Protein AF-A0A7H0EV65-F1 (afdb_monomer_lite)

Organism: Klebsiella variicola (NCBI:txid244366)

Radius of gyration: 12.66 Å; chains: 1; bounding box: 27×27×31 Å

Foldseek 3Di:
DPLDDPVLQVLLVVLQWGWAWDADPVVRFIKIFIDGVADDDDGQAMWTQDPQQKIAGDTGDDDDPVLVVPDDRIQNHSVSVSVNSVSSSVVCVVVSVVRVD

Secondary structure (DSSP, 8-state):
---S-HHHHHHHHTTTEEEEEEEEGGGTEEEEEEEESSSSPPPSEEEEEPTTS-EEEEEESS--HHHHHTS-SEE-SHHHHHHHHHHHHHHTHHHHHHTT-

pLDDT: mean 95.24, std 5.59, range [60.16, 98.75]

Sequence (101 aa):
MNIVTKTTQKYAKARQLFLDSDFCDNNNKPFIWVCVDDDSSEPMFSLFANDDGSFSYRGNIWLSDATREEIPAFIRDEKHLRSVLAFVAQDMKPQIARCFN

Structure (mmCIF, N/CA/C/O backbone):
data_AF-A0A7H0EV65-F1
#
_entry.id   AF-A0A7H0EV65-F1
#
loop_
_atom_site.group_PDB
_atom_site.id
_atom_site.type_symbol
_atom_site.label_atom_id
_atom_site.label_alt_id
_atom_site.label_comp_id
_atom_site.label_asym_id
_atom_site.label_entity_id
_atom_site.label_seq_id
_atom_site.pdbx_PDB_ins_code
_atom_site.Cartn_x
_atom_site.Cartn_y
_atom_site.Cartn_z
_atom_site.occupancy
_atom_site.B_iso_or_equiv
_atom_site.auth_seq_id
_atom_site.auth_comp_id
_atom_site.auth_asym_id
_atom_site.auth_atom_id
_atom_site.pdbx_PDB_model_num
ATOM 1 N N . MET A 1 1 ? -2.645 6.685 -14.038 1.00 60.16 1 MET A N 1
ATOM 2 C CA . MET A 1 1 ? -2.351 5.256 -14.311 1.00 60.16 1 MET A CA 1
ATOM 3 C C . MET A 1 1 ? -2.893 4.443 -13.148 1.00 60.16 1 MET A C 1
ATOM 5 O O . MET A 1 1 ? -2.692 4.875 -12.028 1.00 60.16 1 MET A O 1
ATOM 9 N N . ASN A 1 2 ? -3.588 3.325 -13.371 1.00 76.88 2 ASN A N 1
ATOM 10 C CA . ASN A 1 2 ? -4.064 2.489 -12.260 1.00 76.88 2 ASN A CA 1
ATOM 11 C C . ASN A 1 2 ? -3.043 1.384 -11.988 1.00 76.88 2 ASN A C 1
ATOM 13 O O . ASN A 1 2 ? -3.052 0.369 -12.678 1.00 76.88 2 ASN A O 1
ATOM 17 N N . ILE A 1 3 ? -2.158 1.616 -11.017 1.00 92.12 3 ILE A N 1
ATOM 18 C CA . ILE A 1 3 ? -1.076 0.689 -10.641 1.00 92.12 3 ILE A CA 1
ATOM 19 C C . ILE A 1 3 ? -1.625 -0.544 -9.909 1.00 92.12 3 ILE A C 1
ATOM 21 O O . ILE A 1 3 ? -1.102 -1.643 -10.053 1.00 92.12 3 ILE A O 1
ATOM 25 N N . VAL A 1 4 ? -2.697 -0.358 -9.139 1.00 95.62 4 VAL A N 1
ATOM 26 C CA . VAL A 1 4 ? -3.360 -1.408 -8.358 1.00 95.62 4 VAL A CA 1
ATOM 27 C C . VAL A 1 4 ? -4.752 -1.709 -8.906 1.00 95.62 4 VAL A C 1
ATOM 29 O O . VAL A 1 4 ? -5.450 -0.831 -9.426 1.00 95.62 4 VAL A O 1
ATOM 32 N N . THR A 1 5 ? -5.206 -2.950 -8.749 1.00 96.94 5 THR A N 1
ATOM 33 C CA . THR A 1 5 ? -6.554 -3.346 -9.170 1.00 96.94 5 THR A CA 1
ATOM 34 C C . THR A 1 5 ? -7.657 -2.634 -8.378 1.00 96.94 5 THR A C 1
ATOM 36 O O . THR A 1 5 ? -7.508 -2.263 -7.210 1.00 96.94 5 THR A O 1
ATOM 39 N N . LYS A 1 6 ? -8.854 -2.554 -8.979 1.00 96.44 6 LYS A N 1
ATOM 40 C CA . LYS A 1 6 ? -10.076 -2.081 -8.296 1.00 96.44 6 LYS A CA 1
ATOM 41 C C . LYS A 1 6 ? -10.395 -2.880 -7.028 1.00 96.44 6 LYS A C 1
ATOM 43 O O . LYS A 1 6 ? -11.000 -2.340 -6.105 1.00 96.44 6 LYS A O 1
ATOM 48 N N . THR A 1 7 ? -10.018 -4.157 -6.985 1.00 97.62 7 THR A N 1
ATOM 49 C CA . THR A 1 7 ? -10.197 -5.011 -5.805 1.00 97.62 7 THR A CA 1
ATOM 50 C C . THR A 1 7 ? -9.368 -4.494 -4.636 1.00 97.62 7 THR A C 1
ATOM 52 O O . THR A 1 7 ? -9.894 -4.349 -3.535 1.00 97.62 7 THR A O 1
ATOM 55 N N . THR A 1 8 ? -8.100 -4.157 -4.872 1.00 98.38 8 THR A N 1
ATOM 56 C CA . THR A 1 8 ? -7.214 -3.611 -3.837 1.00 98.38 8 THR A CA 1
ATOM 57 C C . THR A 1 8 ? -7.607 -2.192 -3.437 1.00 98.38 8 THR A C 1
ATOM 59 O O . THR A 1 8 ? -7.639 -1.904 -2.245 1.00 98.38 8 THR A O 1
ATOM 62 N N . GLN A 1 9 ? -8.049 -1.359 -4.384 1.00 97.88 9 GLN A N 1
ATOM 63 C CA . GLN A 1 9 ? -8.615 -0.036 -4.080 1.00 97.88 9 GLN A CA 1
ATOM 64 C C . GLN A 1 9 ? -9.824 -0.121 -3.135 1.00 97.88 9 GLN A C 1
ATOM 66 O O . GLN A 1 9 ? -9.862 0.520 -2.088 1.00 97.88 9 GLN A O 1
ATOM 71 N N . LYS A 1 10 ? -10.804 -0.980 -3.448 1.00 98.19 10 LYS A N 1
ATOM 72 C CA . LYS A 1 10 ? -11.972 -1.198 -2.575 1.00 98.19 10 LYS A CA 1
ATOM 73 C C . LYS A 1 10 ? -11.578 -1.761 -1.210 1.00 98.19 10 LYS A C 1
ATOM 75 O O . LYS A 1 10 ? -12.187 -1.411 -0.203 1.00 98.19 10 LYS A O 1
ATOM 80 N N . TYR A 1 11 ? -10.575 -2.636 -1.178 1.00 98.50 11 TYR A N 1
ATOM 81 C CA . TYR A 1 11 ? -10.072 -3.217 0.061 1.00 98.50 11 TYR A CA 1
ATOM 82 C C . TYR A 1 11 ? -9.431 -2.166 0.982 1.00 98.50 11 TYR A C 1
ATOM 84 O O . TYR A 1 11 ? -9.654 -2.228 2.194 1.00 98.50 11 TYR A O 1
ATOM 92 N N . ALA A 1 12 ? -8.670 -1.221 0.418 1.00 98.12 12 ALA A N 1
ATOM 93 C CA . ALA A 1 12 ? -8.102 -0.080 1.137 1.00 98.12 12 ALA A CA 1
ATOM 94 C C . ALA A 1 12 ? -9.210 0.847 1.660 1.00 98.12 12 ALA A C 1
ATOM 96 O O . ALA A 1 12 ? -9.268 1.121 2.856 1.00 98.12 12 ALA A O 1
ATOM 97 N N . LYS A 1 13 ? -10.170 1.209 0.799 1.00 97.56 13 LYS A N 1
ATOM 98 C CA . LYS A 1 13 ? -11.284 2.102 1.154 1.00 97.56 13 LYS A CA 1
ATOM 99 C C . LYS A 1 13 ? -12.147 1.565 2.296 1.00 97.56 13 LYS A C 1
ATOM 101 O O . LYS A 1 13 ? -12.513 2.304 3.201 1.00 97.56 13 LYS A O 1
ATOM 106 N N . ALA A 1 14 ? -12.398 0.255 2.331 1.00 98.12 14 ALA A N 1
ATOM 107 C CA . ALA A 1 14 ? -13.096 -0.396 3.447 1.00 98.12 14 ALA A CA 1
ATOM 108 C C . ALA A 1 14 ? -12.364 -0.282 4.806 1.00 98.12 14 ALA A C 1
ATOM 110 O O . ALA A 1 14 ? -12.910 -0.676 5.833 1.00 98.12 14 ALA A O 1
ATOM 111 N N . ARG A 1 15 ? -11.125 0.219 4.807 1.00 97.88 15 ARG A N 1
ATOM 112 C CA . ARG A 1 15 ? -10.261 0.445 5.971 1.00 97.88 15 ARG A CA 1
ATOM 113 C C . ARG A 1 15 ? -9.895 1.921 6.147 1.00 97.88 15 ARG A C 1
ATOM 115 O O . ARG A 1 15 ? -8.922 2.209 6.829 1.00 97.88 15 ARG A O 1
ATOM 122 N N . GLN A 1 16 ? -10.666 2.828 5.540 1.00 98.00 16 GLN A N 1
ATOM 123 C CA . GLN A 1 16 ? -10.423 4.275 5.578 1.00 98.00 16 GLN A CA 1
ATOM 124 C C . GLN A 1 16 ? -9.059 4.670 4.993 1.00 98.00 16 GLN A C 1
ATOM 126 O O . GLN A 1 16 ? -8.462 5.656 5.415 1.00 98.00 16 GLN A O 1
ATOM 131 N N . LEU A 1 17 ? -8.562 3.891 4.029 1.00 97.81 17 LEU A N 1
ATOM 132 C CA . LEU A 1 17 ? -7.342 4.185 3.287 1.00 97.81 17 LEU A CA 1
ATOM 133 C C . LEU A 1 17 ? -7.653 4.411 1.808 1.00 97.81 17 LEU A C 1
ATOM 135 O O . LEU A 1 17 ? -8.535 3.764 1.239 1.00 97.81 17 LEU A O 1
ATOM 139 N N . PHE A 1 18 ? -6.863 5.258 1.168 1.00 95.94 18 PHE A N 1
ATOM 140 C CA . PHE A 1 18 ? -6.902 5.519 -0.264 1.00 95.94 18 PHE A CA 1
ATOM 141 C C . PHE A 1 18 ? -5.520 5.271 -0.877 1.00 95.94 18 PHE A C 1
ATOM 143 O O . PHE A 1 18 ? -4.500 5.489 -0.225 1.00 95.94 18 PHE A O 1
ATOM 150 N N . LEU A 1 19 ? -5.478 4.764 -2.113 1.00 97.00 19 LEU A N 1
ATOM 151 C CA . LEU A 1 19 ? -4.227 4.514 -2.830 1.00 97.00 19 LEU A CA 1
ATOM 152 C C . LEU A 1 19 ? -4.158 5.429 -4.047 1.00 97.00 19 LEU A C 1
ATOM 154 O O . LEU A 1 19 ? -4.838 5.170 -5.047 1.00 97.00 19 LEU A O 1
ATOM 158 N N . ASP A 1 20 ? -3.320 6.457 -3.971 1.00 95.44 20 ASP A N 1
ATOM 159 C CA . ASP A 1 20 ? -3.092 7.368 -5.090 1.00 95.44 20 ASP A CA 1
ATOM 160 C C . ASP A 1 20 ? -1.892 6.911 -5.918 1.00 95.44 20 ASP A C 1
ATOM 162 O O . ASP A 1 20 ? -0.886 6.466 -5.371 1.00 95.44 20 ASP A O 1
ATOM 166 N N . SER A 1 21 ? -2.004 6.963 -7.242 1.00 95.75 21 SER A N 1
ATOM 167 C CA . SER A 1 21 ? -0.973 6.473 -8.163 1.00 95.75 21 SER A CA 1
ATOM 168 C C . SER A 1 21 ? -0.265 7.634 -8.835 1.00 95.75 21 SER A C 1
ATOM 170 O O . SER A 1 21 ? -0.908 8.463 -9.472 1.00 95.75 21 SER A O 1
ATOM 172 N N . ASP A 1 22 ? 1.060 7.621 -8.787 1.00 95.50 22 ASP A N 1
ATOM 173 C CA . ASP A 1 22 ? 1.896 8.713 -9.270 1.00 95.50 22 ASP A CA 1
ATOM 174 C C . ASP A 1 22 ? 3.176 8.167 -9.938 1.00 95.50 22 ASP A C 1
ATOM 176 O O . ASP A 1 22 ? 3.401 6.949 -10.020 1.00 95.50 22 ASP A O 1
ATOM 180 N N . PHE A 1 23 ? 4.003 9.055 -10.481 1.00 94.62 23 PHE A N 1
ATOM 181 C CA . PHE A 1 23 ? 5.221 8.717 -11.201 1.00 94.62 23 PHE A CA 1
ATOM 182 C C . PHE A 1 23 ? 6.414 9.524 -10.690 1.00 94.62 23 PHE A C 1
ATOM 184 O O . PHE A 1 23 ? 6.359 10.738 -10.537 1.00 94.62 23 PHE A O 1
ATOM 191 N N . CYS A 1 24 ? 7.516 8.838 -10.394 1.00 90.81 24 CYS A N 1
ATOM 192 C CA . CYS A 1 24 ? 8.734 9.476 -9.918 1.00 90.81 24 CYS A CA 1
ATOM 193 C C . CYS A 1 24 ? 9.682 9.714 -11.095 1.00 90.81 24 CYS A C 1
ATOM 195 O O . CYS A 1 24 ? 10.373 8.785 -11.517 1.00 90.81 24 CYS A O 1
ATOM 197 N N . ASP A 1 25 ? 9.750 10.957 -11.579 1.00 90.56 25 ASP A N 1
ATOM 198 C CA . ASP A 1 25 ? 10.582 11.339 -12.732 1.00 90.56 25 ASP A CA 1
ATOM 199 C C . ASP A 1 25 ? 12.071 11.029 -12.515 1.00 90.56 25 ASP A C 1
ATOM 201 O O . ASP A 1 25 ? 12.719 10.440 -13.378 1.00 90.56 2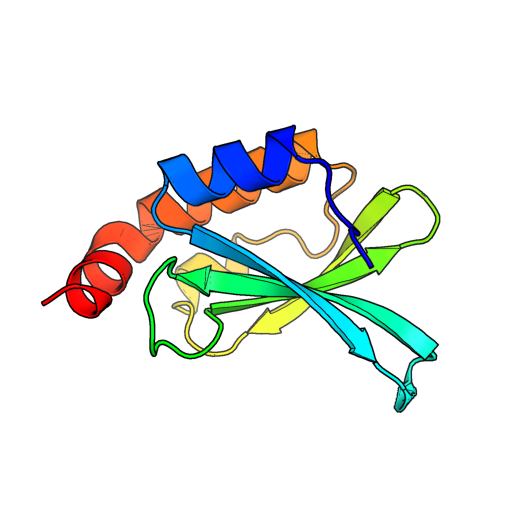5 ASP A O 1
ATOM 205 N N . ASN A 1 26 ? 12.605 11.325 -11.324 1.00 88.88 26 ASN A N 1
ATOM 206 C CA . ASN A 1 26 ? 14.025 11.114 -11.003 1.00 88.88 26 ASN A CA 1
ATOM 207 C C . ASN A 1 26 ? 14.457 9.640 -11.056 1.00 88.88 26 ASN A C 1
ATOM 209 O O . ASN A 1 26 ? 15.623 9.343 -11.310 1.00 88.88 26 ASN A O 1
ATOM 213 N N . ASN A 1 27 ? 13.530 8.719 -10.793 1.00 81.06 27 ASN A N 1
ATOM 214 C CA . ASN A 1 27 ? 13.786 7.280 -10.783 1.00 81.06 27 ASN A CA 1
ATOM 215 C C . ASN A 1 27 ? 13.131 6.565 -11.972 1.00 81.06 27 ASN A C 1
ATOM 217 O O . ASN A 1 27 ? 13.241 5.344 -12.061 1.00 81.06 27 ASN A O 1
ATOM 221 N N . ASN A 1 28 ? 12.457 7.314 -12.854 1.00 91.19 28 ASN A N 1
ATOM 222 C CA . ASN A 1 28 ? 11.655 6.827 -13.973 1.00 91.19 28 ASN A CA 1
ATOM 223 C C . ASN A 1 28 ? 10.768 5.629 -13.590 1.00 91.19 28 ASN A C 1
ATOM 225 O O . ASN A 1 28 ? 10.774 4.597 -14.263 1.00 91.19 28 ASN A O 1
ATOM 229 N N . LYS A 1 29 ? 10.063 5.734 -12.455 1.00 93.44 29 LYS A N 1
ATOM 230 C CA . LYS A 1 29 ? 9.359 4.596 -11.855 1.00 93.44 29 LYS A CA 1
ATOM 231 C C . LYS A 1 29 ? 7.984 4.973 -11.303 1.00 93.44 29 LYS A C 1
ATOM 233 O O . LYS A 1 29 ? 7.880 5.972 -10.584 1.00 93.44 29 LYS A O 1
ATOM 238 N N . PRO A 1 30 ? 6.942 4.163 -11.564 1.00 96.62 30 PRO A N 1
ATOM 239 C CA . PRO A 1 30 ? 5.643 4.354 -10.941 1.00 96.62 30 PRO A CA 1
ATOM 240 C C . PRO A 1 30 ? 5.687 4.069 -9.443 1.00 96.62 30 PRO A C 1
ATOM 242 O O . PRO A 1 30 ? 6.467 3.242 -8.958 1.00 96.62 30 PRO A O 1
ATOM 245 N N . PHE A 1 31 ? 4.820 4.733 -8.694 1.00 97.06 31 PHE A N 1
ATOM 246 C CA . PHE A 1 31 ? 4.690 4.499 -7.266 1.00 97.06 31 PHE A CA 1
ATOM 247 C C . PHE A 1 31 ? 3.273 4.819 -6.785 1.00 97.06 31 PHE A C 1
ATOM 249 O O . PHE A 1 31 ? 2.488 5.451 -7.490 1.00 97.06 31 PHE A O 1
ATOM 256 N N . ILE A 1 32 ? 2.937 4.339 -5.591 1.00 97.69 32 ILE A N 1
ATOM 257 C CA . ILE A 1 32 ? 1.671 4.644 -4.931 1.00 97.69 32 ILE A CA 1
ATOM 258 C C . ILE A 1 32 ? 1.908 5.365 -3.609 1.00 97.69 32 ILE A C 1
ATOM 260 O O . ILE A 1 32 ? 2.811 5.008 -2.844 1.00 97.69 32 ILE A O 1
ATOM 264 N N . TRP A 1 33 ? 1.067 6.355 -3.341 1.00 97.56 33 TRP A N 1
ATOM 265 C CA . TRP A 1 33 ? 0.845 6.914 -2.017 1.00 97.56 33 TRP A CA 1
ATOM 266 C C . TRP A 1 33 ? -0.204 6.072 -1.297 1.00 97.56 33 TRP A C 1
ATOM 268 O O . TRP A 1 33 ? -1.229 5.712 -1.878 1.00 97.56 33 TRP A O 1
ATOM 278 N N . VAL A 1 34 ? 0.047 5.758 -0.030 1.00 97.88 34 VAL A N 1
ATOM 279 C CA . VAL A 1 34 ? -0.965 5.188 0.860 1.00 97.88 34 VAL A CA 1
ATOM 280 C C . VAL A 1 34 ? -1.442 6.307 1.767 1.00 97.88 34 VAL A C 1
ATOM 282 O O . VAL A 1 34 ? -0.677 6.791 2.597 1.00 97.88 34 VAL A O 1
ATOM 285 N N . CYS A 1 35 ? -2.684 6.730 1.584 1.00 97.44 35 CYS A N 1
ATOM 286 C CA . CYS A 1 35 ? -3.286 7.873 2.258 1.00 97.44 35 CYS A CA 1
ATOM 287 C C . CYS A 1 35 ? -4.406 7.413 3.188 1.00 97.44 35 CYS A C 1
ATOM 289 O O . CYS A 1 35 ? -4.960 6.323 3.017 1.00 97.44 35 CYS A O 1
ATOM 291 N N . VAL A 1 36 ? -4.785 8.273 4.128 1.00 97.31 36 VAL A N 1
ATOM 292 C CA . VAL A 1 36 ? -6.118 8.187 4.729 1.00 97.31 36 VAL A CA 1
ATOM 293 C C . VAL A 1 36 ? -7.142 8.561 3.652 1.00 97.31 36 VAL A C 1
ATOM 295 O O . VAL A 1 36 ? -6.874 9.412 2.812 1.00 97.31 36 VAL A O 1
ATOM 298 N N . ASP A 1 37 ? -8.285 7.877 3.622 1.00 96.00 37 ASP A N 1
ATOM 299 C CA . ASP A 1 37 ? -9.412 8.201 2.729 1.00 96.00 37 ASP A CA 1
ATOM 300 C C . ASP A 1 37 ? -10.193 9.399 3.288 1.00 96.00 37 ASP A C 1
ATOM 302 O O . ASP A 1 37 ? -11.367 9.274 3.637 1.00 96.00 37 ASP A O 1
ATOM 306 N N . ASP A 1 38 ? -9.505 10.528 3.440 1.00 91.06 38 ASP A N 1
ATOM 307 C C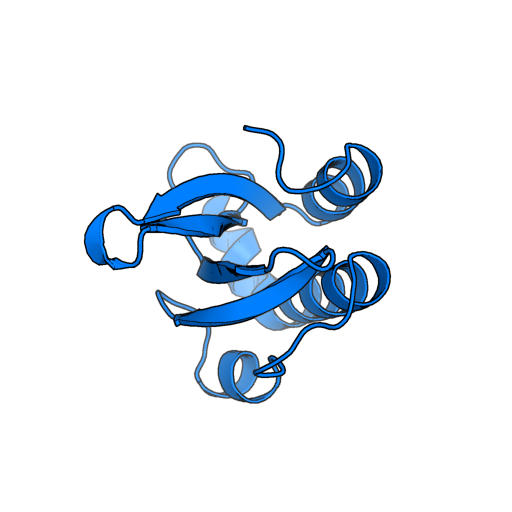A . ASP A 1 38 ? -10.055 11.830 3.803 1.00 91.06 38 ASP A CA 1
ATOM 308 C C . ASP A 1 38 ? -9.748 12.873 2.709 1.00 91.06 38 ASP A C 1
ATOM 310 O O . ASP A 1 38 ? -9.104 12.572 1.702 1.00 91.06 38 ASP A O 1
ATOM 314 N N . ASP A 1 39 ? -10.233 14.103 2.890 1.00 83.56 39 ASP A N 1
ATOM 315 C CA . ASP A 1 39 ? -10.100 15.160 1.879 1.00 83.56 39 ASP A CA 1
ATOM 316 C C . ASP A 1 39 ? -8.819 16.006 2.031 1.00 83.56 39 ASP A C 1
ATOM 318 O O . ASP A 1 39 ? -8.587 16.908 1.224 1.00 83.56 39 ASP A O 1
ATOM 322 N N . SER A 1 40 ? -8.000 15.788 3.072 1.00 84.06 40 SER A N 1
ATOM 323 C CA . SER A 1 40 ? -6.941 16.751 3.427 1.00 84.06 40 SER A CA 1
ATOM 324 C C . SER A 1 40 ? -5.669 16.192 4.060 1.00 84.06 40 SER A C 1
ATOM 326 O O . SER A 1 40 ? -4.718 16.957 4.235 1.00 84.06 40 SER A O 1
ATOM 328 N N . SER A 1 41 ? -5.607 14.906 4.411 1.00 85.00 41 SER A N 1
ATOM 329 C CA . SER A 1 41 ? -4.411 14.358 5.047 1.00 85.00 41 SER A CA 1
ATOM 330 C C . SER A 1 41 ? -3.263 14.199 4.062 1.00 85.00 41 SER A C 1
ATOM 332 O O . SER A 1 41 ? -3.426 13.791 2.910 1.00 85.00 41 SER A O 1
ATOM 334 N N . GLU A 1 42 ? -2.055 14.439 4.566 1.00 92.31 42 GLU A N 1
ATOM 335 C CA . GLU A 1 42 ? -0.844 14.017 3.877 1.00 92.31 42 GLU A CA 1
ATOM 336 C C . GLU A 1 42 ? -0.797 12.481 3.755 1.00 92.31 42 GLU A C 1
ATOM 338 O O . GLU A 1 42 ? -1.287 11.767 4.644 1.00 92.31 42 GLU A O 1
ATOM 343 N N . PRO A 1 43 ? -0.157 11.940 2.700 1.00 95.94 43 PRO A N 1
ATOM 344 C CA . PRO A 1 43 ? 0.092 10.509 2.585 1.00 95.94 43 PRO A CA 1
ATOM 345 C C . PRO A 1 43 ? 0.770 9.947 3.833 1.00 95.94 43 PRO A C 1
ATOM 347 O O . PRO A 1 43 ? 1.634 10.590 4.414 1.00 95.94 43 PRO A O 1
ATOM 350 N N . MET A 1 44 ? 0.432 8.720 4.218 1.00 97.44 44 MET A N 1
ATOM 351 C CA . MET A 1 44 ? 1.049 8.027 5.353 1.00 97.44 44 MET A CA 1
ATOM 352 C C . MET A 1 44 ? 2.463 7.548 5.005 1.00 97.44 44 MET A C 1
ATOM 354 O O . MET A 1 44 ? 3.417 7.755 5.757 1.00 97.44 44 MET A O 1
ATOM 358 N N . PHE A 1 45 ? 2.589 6.885 3.853 1.00 98.38 45 PHE A N 1
ATOM 359 C CA . PHE A 1 45 ? 3.837 6.355 3.301 1.00 98.38 45 PHE A CA 1
ATOM 360 C C . PHE A 1 45 ? 3.699 6.136 1.787 1.00 98.38 45 PHE A C 1
ATOM 362 O O . PHE A 1 45 ? 2.623 6.308 1.209 1.00 98.38 45 PHE A O 1
ATOM 369 N N . SER A 1 46 ? 4.792 5.747 1.129 1.00 97.75 46 SER A N 1
ATOM 370 C CA . SER A 1 46 ? 4.784 5.400 -0.296 1.00 97.75 46 SER A CA 1
ATOM 371 C C . SER A 1 46 ? 5.490 4.092 -0.603 1.00 97.75 46 SER A C 1
ATOM 373 O O . SER A 1 46 ? 6.408 3.668 0.107 1.00 97.75 46 SER A O 1
ATOM 375 N N . LEU A 1 47 ? 5.080 3.489 -1.716 1.00 98.12 47 LEU A N 1
ATOM 376 C CA . LEU A 1 47 ? 5.646 2.264 -2.261 1.00 98.12 47 LEU A CA 1
ATOM 377 C C . LEU A 1 47 ? 5.957 2.458 -3.744 1.00 98.12 47 LEU A C 1
ATOM 379 O O . LEU A 1 47 ? 5.084 2.862 -4.506 1.00 98.12 47 LEU A O 1
ATOM 383 N N . PHE A 1 48 ? 7.169 2.122 -4.179 1.00 97.88 48 PHE A N 1
ATOM 384 C CA . PHE A 1 48 ? 7.436 1.954 -5.604 1.00 97.88 48 PHE A CA 1
ATOM 385 C C . PHE A 1 48 ? 6.668 0.747 -6.136 1.00 97.88 48 PHE A C 1
ATOM 387 O O . PHE A 1 48 ? 6.632 -0.289 -5.475 1.00 97.88 48 PHE A O 1
ATOM 394 N N . ALA A 1 49 ? 6.122 0.865 -7.341 1.00 97.19 49 ALA A N 1
ATOM 395 C CA . ALA A 1 49 ? 5.569 -0.258 -8.079 1.00 97.19 49 ALA A CA 1
ATOM 396 C C . ALA A 1 49 ? 6.624 -0.805 -9.041 1.00 97.19 49 ALA A C 1
ATOM 398 O O . ALA A 1 49 ? 7.290 -0.046 -9.748 1.00 97.19 49 ALA A O 1
ATOM 399 N N . ASN A 1 50 ? 6.816 -2.117 -9.012 1.00 96.25 50 ASN A N 1
ATOM 400 C CA . ASN A 1 50 ? 7.789 -2.823 -9.834 1.00 96.25 50 ASN A CA 1
ATOM 401 C C . ASN A 1 50 ? 7.104 -3.415 -11.073 1.00 96.25 50 ASN A C 1
ATOM 403 O O . ASN A 1 50 ? 5.899 -3.670 -11.069 1.00 96.25 50 ASN A O 1
ATOM 407 N N . ASP A 1 51 ? 7.887 -3.686 -12.115 1.00 93.81 51 ASP A N 1
ATOM 408 C CA . ASP A 1 51 ? 7.373 -4.193 -13.395 1.00 93.81 51 ASP A CA 1
ATOM 409 C C . ASP A 1 51 ? 6.766 -5.607 -13.292 1.00 93.81 51 ASP A C 1
ATOM 411 O O . ASP A 1 51 ? 5.972 -6.012 -14.138 1.00 93.81 51 ASP A O 1
ATOM 415 N N . ASP A 1 52 ? 7.110 -6.357 -12.242 1.00 95.06 52 ASP A N 1
ATOM 416 C CA . ASP A 1 52 ? 6.616 -7.711 -11.962 1.00 95.06 52 ASP A CA 1
ATOM 417 C C . ASP A 1 52 ? 5.316 -7.739 -11.131 1.00 95.06 52 ASP A C 1
ATOM 419 O O . ASP A 1 52 ? 4.837 -8.812 -10.758 1.00 95.06 52 ASP A O 1
ATOM 423 N N . GLY A 1 53 ? 4.734 -6.572 -10.832 1.00 95.00 53 GLY A N 1
ATOM 424 C CA . GLY A 1 53 ? 3.537 -6.443 -9.996 1.00 95.00 53 GLY A CA 1
ATOM 425 C C . GLY A 1 53 ? 3.806 -6.510 -8.488 1.00 95.00 53 GLY A C 1
ATOM 426 O O . GLY A 1 53 ? 2.856 -6.529 -7.698 1.00 95.00 53 GLY A O 1
ATOM 427 N N . SER A 1 54 ? 5.077 -6.540 -8.081 1.00 98.06 54 SER A N 1
ATOM 428 C CA . SER A 1 54 ? 5.486 -6.359 -6.690 1.00 98.06 54 SER A CA 1
ATOM 429 C C . SER A 1 54 ? 5.649 -4.877 -6.336 1.00 98.06 54 SER A C 1
ATOM 431 O O . SER A 1 54 ? 5.588 -3.987 -7.188 1.00 98.06 54 SER A O 1
ATOM 433 N N . PHE A 1 55 ? 5.872 -4.602 -5.053 1.00 98.50 55 PHE A N 1
ATOM 434 C CA . PHE A 1 55 ? 6.108 -3.260 -4.538 1.00 98.50 55 PHE A CA 1
ATOM 435 C C . PHE A 1 55 ? 7.334 -3.228 -3.632 1.00 98.50 55 PHE A C 1
ATOM 437 O O . PHE A 1 55 ? 7.675 -4.213 -2.973 1.00 98.50 55 PHE A O 1
ATOM 444 N N . SER A 1 56 ? 7.980 -2.070 -3.565 1.00 97.88 56 SER A N 1
ATOM 445 C CA . SER A 1 56 ? 9.120 -1.830 -2.682 1.00 97.88 56 SER A CA 1
ATOM 446 C C . SER A 1 56 ? 8.869 -0.611 -1.815 1.00 97.88 56 SER A C 1
ATOM 448 O O . SER A 1 56 ? 8.378 0.407 -2.306 1.00 97.88 56 SER A O 1
ATOM 450 N N . TYR A 1 57 ? 9.221 -0.700 -0.535 1.00 97.81 57 TYR A N 1
ATOM 451 C CA . TYR A 1 57 ? 9.084 0.428 0.377 1.00 97.81 57 TYR A CA 1
ATOM 452 C C . TYR A 1 57 ? 9.889 1.632 -0.124 1.00 97.81 57 TYR A C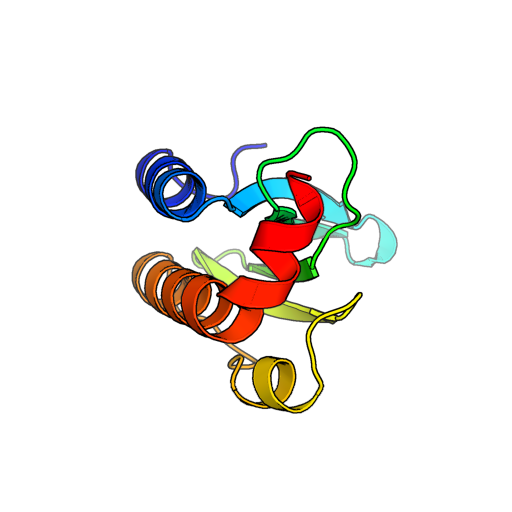 1
ATOM 454 O O . TYR A 1 57 ? 11.068 1.496 -0.452 1.00 97.81 57 TYR A O 1
ATOM 462 N N . ARG A 1 58 ? 9.245 2.801 -0.219 1.00 96.44 58 ARG A N 1
ATOM 463 C CA . ARG A 1 58 ? 9.864 4.019 -0.763 1.00 96.44 58 ARG A CA 1
ATOM 464 C C . ARG A 1 58 ? 10.150 5.052 0.315 1.00 96.44 58 ARG A C 1
ATOM 466 O O . ARG A 1 58 ? 11.223 5.645 0.307 1.00 96.44 58 ARG A O 1
ATOM 473 N N . GLY A 1 59 ? 9.214 5.290 1.226 1.00 95.69 59 GLY A N 1
ATOM 474 C CA . GLY A 1 59 ? 9.416 6.306 2.253 1.00 95.69 59 GLY A CA 1
ATOM 475 C C . GLY A 1 59 ? 8.255 6.436 3.220 1.00 95.69 59 GLY A C 1
ATOM 476 O O . GLY A 1 59 ? 7.110 6.177 2.851 1.00 95.69 59 GLY A O 1
ATOM 477 N N . ASN A 1 60 ? 8.591 6.858 4.441 1.00 97.31 60 ASN A N 1
ATOM 478 C CA . ASN A 1 60 ? 7.642 7.215 5.492 1.00 97.31 60 ASN A CA 1
ATOM 479 C C . ASN A 1 60 ? 7.314 8.708 5.403 1.00 97.31 60 ASN A C 1
ATOM 481 O O . ASN A 1 60 ? 8.207 9.487 5.069 1.00 97.31 60 ASN A O 1
ATOM 485 N N . ILE A 1 61 ? 6.100 9.101 5.776 1.00 96.75 61 ILE A N 1
ATOM 486 C CA . ILE A 1 61 ? 5.785 10.499 6.084 1.00 96.75 61 I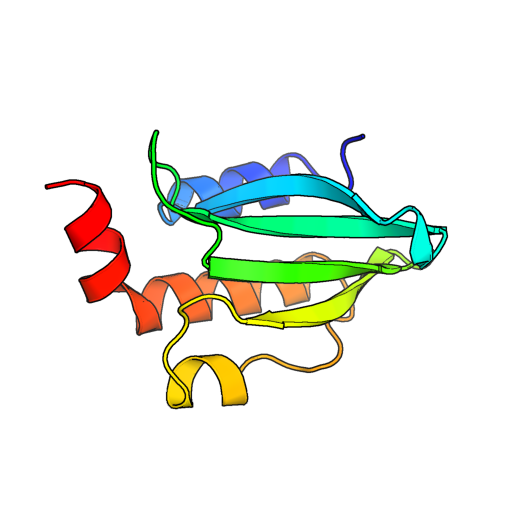LE A CA 1
ATOM 487 C C . ILE A 1 61 ? 5.475 10.613 7.574 1.00 96.75 61 ILE A C 1
ATOM 489 O O . ILE A 1 61 ? 6.191 11.310 8.287 1.00 96.75 61 ILE A O 1
ATOM 493 N N . TRP A 1 62 ? 4.462 9.892 8.064 1.00 95.56 62 TRP A N 1
ATOM 494 C CA . TRP A 1 62 ? 4.014 10.042 9.453 1.00 95.56 62 TRP A CA 1
ATOM 495 C C . TRP A 1 62 ? 3.596 8.744 10.152 1.00 95.56 62 TRP A C 1
ATOM 497 O O . TRP A 1 62 ? 3.056 8.796 11.259 1.00 95.56 62 TRP A O 1
ATOM 507 N N . LEU A 1 63 ? 3.881 7.565 9.583 1.00 96.62 63 LEU A N 1
ATOM 508 C CA . LEU A 1 63 ? 3.758 6.327 10.360 1.00 96.62 63 LEU A CA 1
ATOM 509 C C . LEU A 1 63 ? 4.626 6.410 11.615 1.00 96.62 63 LEU A C 1
ATOM 511 O O . LEU A 1 63 ? 5.725 6.973 11.575 1.00 96.62 63 LEU A O 1
ATOM 515 N N . SER A 1 64 ? 4.152 5.801 12.704 1.00 95.38 64 SER A N 1
ATOM 516 C CA . SER A 1 64 ? 4.987 5.617 13.889 1.00 95.38 64 SER A CA 1
ATOM 517 C C . SER A 1 64 ? 6.206 4.752 13.549 1.00 95.38 64 SER A C 1
ATOM 519 O O . SER A 1 64 ? 6.133 3.909 12.651 1.00 95.38 64 SER A O 1
ATOM 521 N N . ASP A 1 65 ? 7.316 4.929 14.270 1.00 94.69 65 ASP A N 1
ATOM 522 C CA . ASP A 1 65 ? 8.531 4.141 14.023 1.00 94.69 65 ASP A CA 1
ATOM 523 C C . ASP A 1 65 ? 8.274 2.634 14.156 1.00 94.69 65 ASP A C 1
ATOM 525 O O . ASP A 1 65 ? 8.714 1.865 13.302 1.00 94.69 65 ASP A O 1
ATOM 529 N N . ALA A 1 66 ? 7.479 2.236 15.157 1.00 95.69 66 ALA A N 1
ATOM 530 C CA . ALA A 1 66 ? 7.079 0.848 15.374 1.00 95.69 66 ALA A CA 1
ATOM 531 C C . ALA A 1 66 ? 6.272 0.293 14.188 1.00 95.69 66 ALA A C 1
ATOM 533 O O . ALA A 1 66 ? 6.605 -0.757 13.648 1.00 95.69 66 ALA A O 1
ATOM 534 N N . THR A 1 67 ? 5.255 1.023 13.719 1.00 96.88 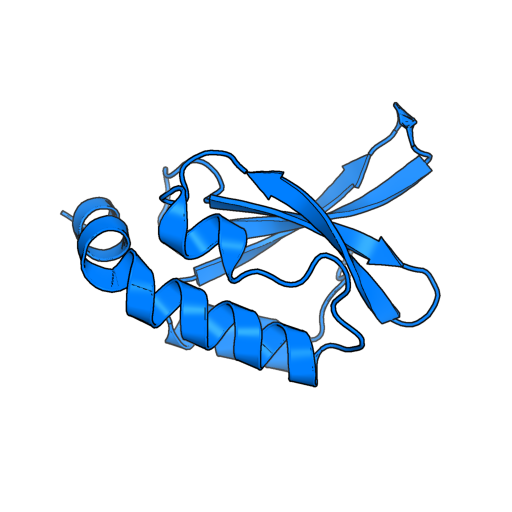67 THR A N 1
ATOM 535 C CA . THR A 1 67 ? 4.457 0.606 12.554 1.00 96.88 67 THR A CA 1
ATOM 536 C C . THR A 1 67 ? 5.319 0.506 11.298 1.00 96.88 67 THR A C 1
ATOM 538 O O . THR A 1 67 ? 5.171 -0.421 10.507 1.00 96.88 67 THR A O 1
ATOM 541 N N . ARG A 1 68 ? 6.215 1.477 11.089 1.00 96.50 68 ARG A N 1
ATOM 542 C CA . ARG A 1 68 ? 7.097 1.544 9.920 1.00 96.50 68 ARG A CA 1
ATOM 543 C C . ARG A 1 68 ? 8.036 0.340 9.853 1.00 96.50 68 ARG A C 1
ATOM 545 O O . ARG A 1 68 ? 8.241 -0.188 8.766 1.00 96.50 68 ARG A O 1
ATOM 552 N N . GLU A 1 69 ? 8.615 -0.070 10.978 1.00 96.62 69 GLU A N 1
ATOM 553 C CA . GLU A 1 69 ? 9.577 -1.182 11.042 1.00 96.62 69 GLU A CA 1
ATOM 554 C C . GLU A 1 69 ? 8.958 -2.542 10.703 1.00 96.62 69 GLU A C 1
ATOM 556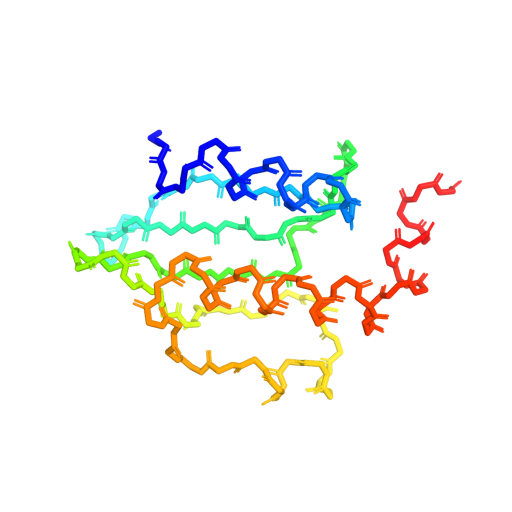 O O . GLU A 1 69 ? 9.642 -3.411 10.166 1.00 96.62 69 GLU A O 1
ATOM 561 N N . GLU A 1 70 ? 7.653 -2.692 10.917 1.00 97.50 70 GLU A N 1
ATOM 562 C CA . GLU A 1 70 ? 6.895 -3.890 10.546 1.00 97.50 70 GLU A CA 1
ATOM 563 C C . GLU A 1 70 ? 6.516 -3.930 9.053 1.00 97.50 70 GLU A C 1
ATOM 565 O O . GLU A 1 70 ? 6.092 -4.971 8.539 1.00 97.50 70 GLU A O 1
ATOM 570 N N . ILE A 1 71 ? 6.665 -2.822 8.311 1.00 97.81 71 ILE A N 1
ATOM 571 C CA . ILE A 1 71 ? 6.390 -2.816 6.870 1.00 97.81 71 ILE A CA 1
ATOM 572 C C . ILE A 1 71 ? 7.551 -3.492 6.132 1.00 97.81 71 ILE A C 1
ATOM 574 O O . ILE A 1 71 ? 8.688 -3.016 6.181 1.00 97.81 71 ILE A O 1
ATOM 578 N N . PRO A 1 72 ? 7.291 -4.567 5.366 1.00 97.50 72 PRO A N 1
ATOM 579 C CA . PRO A 1 72 ? 8.347 -5.249 4.642 1.00 97.50 72 PRO A CA 1
ATOM 580 C C . PRO A 1 72 ? 8.915 -4.348 3.541 1.00 97.50 72 PRO A C 1
ATOM 582 O O . PRO A 1 72 ? 8.177 -3.739 2.763 1.00 97.50 72 PRO A O 1
ATOM 585 N N . ALA A 1 73 ? 10.243 -4.347 3.404 1.00 97.62 73 ALA A N 1
ATOM 586 C CA . ALA A 1 73 ? 10.925 -3.634 2.323 1.00 97.62 73 ALA A CA 1
ATOM 587 C C . ALA A 1 73 ? 10.475 -4.104 0.923 1.00 97.62 73 ALA A C 1
ATOM 589 O O . ALA A 1 73 ? 10.528 -3.333 -0.037 1.00 97.62 73 ALA A O 1
ATOM 590 N N . PHE A 1 74 ? 10.014 -5.356 0.815 1.00 98.31 74 PHE A N 1
ATOM 591 C CA . PHE A 1 74 ? 9.514 -5.967 -0.411 1.00 98.31 74 PHE A CA 1
ATOM 592 C C . PHE A 1 74 ? 8.131 -6.599 -0.210 1.00 98.31 74 PHE A C 1
ATOM 594 O O . PHE A 1 74 ? 7.934 -7.480 0.630 1.00 98.31 74 PHE A O 1
ATOM 601 N N . ILE A 1 75 ? 7.177 -6.193 -1.041 1.00 98.69 75 ILE A N 1
ATOM 602 C CA . ILE A 1 75 ? 5.793 -6.662 -1.043 1.00 98.69 75 ILE A CA 1
ATOM 603 C C . ILE A 1 75 ? 5.556 -7.397 -2.360 1.00 98.69 75 ILE A C 1
ATOM 605 O O . ILE A 1 75 ? 5.345 -6.788 -3.400 1.00 98.69 75 ILE A O 1
ATOM 609 N N . ARG A 1 76 ? 5.594 -8.729 -2.302 1.00 98.44 76 ARG A N 1
ATOM 610 C CA . ARG A 1 76 ? 5.565 -9.622 -3.473 1.00 98.44 76 ARG A CA 1
ATOM 611 C C . ARG A 1 76 ? 4.450 -9.363 -4.493 1.00 98.44 76 ARG A C 1
ATOM 613 O O . ARG A 1 76 ? 4.686 -9.528 -5.678 1.00 98.44 76 ARG A O 1
ATOM 620 N N . ASP A 1 77 ? 3.236 -9.071 -4.041 1.00 98.38 77 ASP A N 1
ATOM 621 C CA . ASP A 1 77 ? 2.053 -8.998 -4.901 1.00 98.38 77 ASP A CA 1
ATOM 622 C C . ASP A 1 77 ? 0.926 -8.204 -4.215 1.00 98.38 77 ASP A C 1
ATOM 624 O O . ASP A 1 77 ? 1.006 -7.866 -3.030 1.00 98.38 77 ASP A O 1
ATOM 628 N N . GLU A 1 78 ? -0.175 -7.947 -4.929 1.00 98.38 78 GLU A N 1
ATOM 629 C CA . GLU A 1 78 ? -1.335 -7.247 -4.362 1.00 98.38 78 GLU A CA 1
ATOM 630 C C . GLU A 1 78 ? -2.005 -7.987 -3.188 1.00 98.38 78 GLU A C 1
ATOM 632 O O . GLU A 1 78 ? -2.658 -7.358 -2.353 1.00 98.38 78 GLU A O 1
ATOM 637 N N . LYS A 1 79 ? -1.886 -9.319 -3.089 1.00 98.44 79 LYS A N 1
ATOM 638 C CA . LYS A 1 79 ? -2.416 -10.059 -1.931 1.00 98.44 79 LYS A CA 1
ATOM 639 C C . LYS A 1 79 ? -1.592 -9.740 -0.689 1.00 98.44 79 LYS A C 1
ATOM 641 O O . LYS A 1 79 ? -2.182 -9.507 0.363 1.00 98.44 79 LYS A O 1
ATOM 646 N N . HIS A 1 80 ? -0.270 -9.685 -0.817 1.00 98.56 80 HIS A N 1
ATOM 647 C CA . HIS A 1 80 ? 0.619 -9.260 0.255 1.00 98.56 80 HIS A CA 1
ATOM 648 C C . HIS A 1 80 ? 0.412 -7.776 0.593 1.00 98.56 80 HIS A C 1
ATOM 650 O O . HIS A 1 80 ? 0.297 -7.444 1.770 1.00 98.56 80 HIS A O 1
ATOM 656 N N . LEU A 1 81 ? 0.235 -6.907 -0.410 1.00 98.69 81 LEU A N 1
ATOM 657 C CA . LEU A 1 81 ? -0.092 -5.491 -0.196 1.00 98.69 81 LEU A CA 1
ATOM 658 C C . LEU A 1 81 ? -1.350 -5.330 0.664 1.00 98.69 81 LEU A C 1
ATOM 660 O O . LEU A 1 81 ? -1.349 -4.570 1.624 1.00 98.69 81 LEU A O 1
ATOM 664 N N . ARG A 1 82 ? -2.414 -6.093 0.391 1.00 98.75 82 ARG A N 1
ATOM 665 C CA . ARG A 1 82 ? -3.632 -6.067 1.218 1.00 98.75 82 ARG A CA 1
ATOM 666 C C . ARG A 1 82 ? -3.395 -6.496 2.671 1.00 98.75 82 ARG A C 1
ATOM 668 O O . ARG A 1 82 ? -4.079 -5.982 3.555 1.00 98.75 82 ARG A O 1
ATOM 675 N N . SER A 1 83 ? -2.447 -7.393 2.945 1.00 98.69 83 SER A N 1
ATOM 676 C CA . SER A 1 83 ? -2.053 -7.714 4.325 1.00 98.69 83 SER A CA 1
ATOM 677 C C . SER A 1 83 ? -1.355 -6.531 4.999 1.00 98.69 83 SER A C 1
ATOM 679 O O . SER A 1 83 ? -1.710 -6.194 6.124 1.00 98.69 83 SER A O 1
ATOM 681 N N . VAL A 1 84 ? -0.443 -5.852 4.292 1.00 98.62 84 VAL A N 1
ATOM 682 C CA . VAL A 1 84 ? 0.233 -4.639 4.790 1.00 98.62 84 VAL A CA 1
ATOM 683 C C . VAL A 1 84 ? -0.780 -3.527 5.078 1.00 98.62 84 VAL A C 1
ATOM 685 O O . VAL A 1 84 ? -0.769 -2.953 6.160 1.00 98.62 84 VAL A O 1
ATOM 688 N N . LEU A 1 85 ? -1.722 -3.273 4.165 1.00 98.69 85 LEU A N 1
ATOM 689 C CA . LEU A 1 85 ? -2.774 -2.268 4.360 1.00 98.69 85 LEU A CA 1
ATOM 690 C C . LEU A 1 85 ? -3.689 -2.597 5.548 1.00 98.69 85 LEU A C 1
ATOM 692 O O . LEU A 1 85 ? -4.123 -1.698 6.260 1.00 98.69 85 LEU A O 1
ATOM 696 N N . ALA A 1 86 ? -3.993 -3.879 5.773 1.00 98.75 86 ALA A N 1
ATOM 697 C CA . ALA A 1 86 ? -4.780 -4.297 6.930 1.00 98.75 86 ALA A CA 1
ATOM 698 C C . ALA A 1 86 ? -4.028 -4.091 8.247 1.00 98.75 86 ALA A C 1
ATOM 700 O O . ALA A 1 86 ? -4.640 -3.645 9.215 1.00 98.75 86 ALA A O 1
ATOM 701 N N . PHE A 1 87 ? -2.727 -4.385 8.268 1.00 98.62 87 PHE A N 1
ATOM 702 C CA . PHE A 1 87 ? -1.868 -4.110 9.412 1.00 98.62 87 PHE A CA 1
ATOM 703 C C . PHE A 1 87 ? -1.811 -2.608 9.714 1.00 98.62 87 PHE A C 1
ATOM 705 O O . PHE A 1 87 ? -2.179 -2.207 10.813 1.00 98.62 87 PHE A O 1
ATOM 712 N N . VAL A 1 88 ? -1.467 -1.773 8.725 1.00 98.38 88 VAL A N 1
ATOM 713 C CA . VAL A 1 88 ? -1.365 -0.315 8.910 1.00 98.38 88 VAL A CA 1
ATOM 714 C C . VAL A 1 88 ? -2.686 0.278 9.397 1.00 98.38 88 VAL A C 1
ATOM 716 O O . VAL A 1 88 ? -2.690 1.048 10.352 1.00 98.38 88 VAL A O 1
ATOM 719 N N . ALA A 1 89 ? -3.817 -0.107 8.796 1.00 98.06 89 ALA A N 1
ATOM 720 C CA . ALA A 1 89 ? -5.128 0.388 9.216 1.00 98.06 89 ALA A CA 1
ATOM 721 C C . ALA A 1 89 ? -5.491 -0.004 10.658 1.00 98.06 89 ALA A C 1
ATOM 723 O O . ALA A 1 89 ? -6.197 0.735 11.341 1.00 98.06 89 ALA A O 1
ATOM 724 N N . GLN A 1 90 ? -5.037 -1.172 11.116 1.00 98.19 90 GLN A N 1
ATOM 725 C CA . GLN A 1 90 ? -5.277 -1.642 12.476 1.00 98.19 90 GLN A CA 1
ATOM 726 C C . GLN A 1 90 ? -4.365 -0.934 13.484 1.00 98.19 90 GLN A C 1
ATOM 728 O O . GLN A 1 90 ? -4.842 -0.501 14.532 1.00 98.19 90 GLN A O 1
ATOM 733 N N . ASP A 1 91 ? -3.077 -0.821 13.169 1.00 98.06 91 ASP A N 1
ATOM 734 C CA . ASP A 1 91 ? -2.054 -0.288 14.069 1.00 98.06 91 ASP A CA 1
ATOM 735 C C . ASP A 1 91 ? -2.148 1.241 14.204 1.00 98.06 91 ASP A C 1
ATOM 737 O O . ASP A 1 91 ? -2.094 1.791 15.302 1.00 98.06 91 ASP A O 1
ATOM 741 N N . MET A 1 92 ? -2.436 1.930 13.095 1.00 97.19 92 MET A N 1
ATOM 742 C CA . MET A 1 92 ? -2.618 3.385 13.047 1.00 97.19 92 MET A CA 1
ATOM 743 C C . MET A 1 92 ? -4.069 3.823 13.282 1.00 97.19 92 MET A C 1
ATOM 745 O O . MET A 1 92 ? -4.415 4.979 13.029 1.00 97.19 92 MET A O 1
ATOM 749 N N . LYS A 1 93 ? -4.952 2.925 13.743 1.00 97.00 93 LYS A N 1
ATOM 750 C CA . LYS A 1 93 ? -6.392 3.202 13.882 1.00 97.00 93 LYS A CA 1
ATOM 751 C C . LYS A 1 93 ? -6.695 4.488 14.674 1.00 97.00 93 LYS A C 1
ATOM 753 O O . LYS A 1 93 ? -7.538 5.259 14.212 1.00 97.00 93 LYS A O 1
ATOM 758 N N . PRO A 1 94 ? -6.050 4.773 15.826 1.00 95.88 94 PRO A N 1
ATOM 759 C CA . PRO A 1 94 ? -6.287 6.024 16.548 1.00 95.88 94 PRO A CA 1
ATOM 760 C C . PRO A 1 94 ? -5.899 7.277 15.753 1.00 95.88 94 PRO A C 1
ATOM 762 O O . PRO A 1 94 ? -6.583 8.291 15.851 1.00 95.88 94 PRO A O 1
ATOM 765 N N . GLN A 1 95 ? -4.810 7.224 14.988 1.00 95.06 95 GLN A N 1
ATOM 766 C CA . GLN A 1 95 ? -4.301 8.336 14.190 1.00 95.06 95 GLN A CA 1
ATOM 767 C C . GLN A 1 95 ? -5.198 8.576 12.977 1.00 95.06 95 GLN A C 1
ATOM 769 O O . GLN A 1 95 ? -5.623 9.703 12.763 1.00 95.06 95 GLN A O 1
ATOM 774 N N . ILE A 1 96 ? -5.575 7.509 12.266 1.00 96.00 96 ILE A N 1
ATOM 775 C CA . ILE A 1 96 ? -6.526 7.562 11.149 1.00 96.00 96 ILE A CA 1
ATOM 776 C C . ILE A 1 96 ? -7.859 8.158 11.612 1.00 96.00 96 ILE A C 1
ATOM 778 O O . ILE A 1 96 ? -8.407 9.035 10.956 1.00 96.00 96 ILE A O 1
ATOM 782 N N . ALA A 1 97 ? -8.372 7.741 12.774 1.00 95.00 97 ALA A N 1
ATOM 783 C CA . ALA A 1 97 ? -9.627 8.272 13.303 1.00 95.00 97 ALA A CA 1
ATOM 784 C C . ALA A 1 97 ? -9.572 9.784 13.581 1.00 95.00 97 ALA A C 1
ATOM 786 O O . ALA A 1 97 ? -10.595 10.453 13.474 1.00 95.00 97 ALA A O 1
ATOM 787 N N . ARG A 1 98 ? -8.402 10.339 13.923 1.00 93.44 98 ARG A N 1
ATOM 788 C CA . ARG A 1 98 ? -8.233 11.784 14.157 1.00 93.44 98 ARG A CA 1
ATOM 789 C C . ARG A 1 98 ? -8.323 12.612 12.878 1.00 93.44 98 ARG A C 1
ATOM 791 O O . ARG A 1 98 ? -8.652 13.780 12.989 1.00 93.44 98 ARG A O 1
ATOM 798 N N . CYS A 1 99 ? -8.092 12.024 11.706 1.00 92.62 99 CYS A N 1
ATOM 799 C CA . CYS A 1 99 ? -8.226 12.712 10.419 1.00 92.62 99 CYS A CA 1
ATOM 800 C C . CYS A 1 99 ? -9.689 13.014 10.039 1.00 92.62 99 CYS A C 1
ATOM 802 O O . CYS A 1 99 ? -9.943 13.837 9.171 1.00 92.62 99 CYS A O 1
ATOM 804 N N . PHE A 1 100 ? -10.658 12.353 10.683 1.00 90.12 100 PHE A N 1
ATOM 805 C CA . PHE A 1 100 ? -12.089 12.498 10.381 1.00 90.12 100 PHE A CA 1
ATOM 806 C C . PHE A 1 100 ? -12.865 13.361 11.391 1.00 90.12 100 PHE A C 1
ATOM 808 O O . PHE A 1 100 ? -14.086 13.464 11.270 1.00 90.12 100 PHE A O 1
ATOM 815 N N . ASN A 1 101 ? -12.193 13.925 12.400 1.00 74.94 101 ASN A N 1
ATOM 816 C CA . ASN A 1 101 ? -12.800 14.762 13.445 1.00 74.94 101 ASN A CA 1
ATOM 817 C C . ASN A 1 101 ? -12.319 16.205 13.329 1.00 74.94 101 ASN A C 1
ATOM 819 O O . ASN A 1 101 ? -13.135 17.103 13.629 1.00 74.94 101 ASN A O 1
#